Protein AF-F8F230-F1 (afdb_monomer_lite)

Sequence (150 aa):
MNPQSENYGDISPWITIKNYWERNLKFSWSVSASLSITIDPSLPIFKARETFNSKQKVYEYKQIELEKNAYELKLRRESVYANLKEKITIAEKIYQLEQSRTKLAQDYLVSGRLSVLDFKLQECVLEDARIALLQNRLNYLLSAISSEWL

Organism: Gracilinema caldarium (strain ATCC 51460 / DSM 7334 / H1) (NCBI:txid744872)

Structure (mmCIF, N/CA/C/O backbone):
data_AF-F8F230-F1
#
_entry.id   AF-F8F230-F1
#
loop_
_atom_site.group_PDB
_atom_site.id
_atom_site.type_symbol
_atom_site.label_atom_id
_atom_site.label_alt_id
_atom_site.label_comp_id
_atom_site.label_asym_id
_atom_site.label_entity_id
_atom_site.label_seq_id
_atom_site.pdbx_PDB_ins_code
_atom_site.Cartn_x
_atom_site.Cartn_y
_atom_site.Cartn_z
_atom_site.occupancy
_atom_site.B_iso_or_equiv
_atom_site.auth_seq_id
_atom_site.auth_comp_id
_atom_site.auth_asym_id
_atom_site.auth_atom_id
_atom_site.pdbx_PDB_model_num
ATOM 1 N N . MET A 1 1 ? -24.765 0.766 133.338 1.00 33.47 1 MET A N 1
ATOM 2 C CA . MET A 1 1 ? -24.058 -0.417 132.797 1.00 33.47 1 MET A CA 1
ATOM 3 C C . MET A 1 1 ? -24.888 -0.965 131.650 1.00 33.47 1 MET A C 1
ATOM 5 O O . MET A 1 1 ? -26.064 -1.178 131.877 1.00 33.47 1 MET A O 1
ATOM 9 N N . ASN A 1 2 ? -24.422 -1.213 130.433 1.00 31.16 2 ASN A N 1
ATOM 10 C CA . ASN A 1 2 ? -23.233 -0.832 129.668 1.00 31.16 2 ASN A CA 1
ATOM 11 C C . ASN A 1 2 ? -23.653 -1.121 128.200 1.00 31.16 2 ASN A C 1
ATOM 13 O O . ASN A 1 2 ? -24.220 -2.192 127.979 1.00 31.16 2 ASN A O 1
ATOM 17 N N . PRO A 1 3 ? -23.476 -0.215 127.225 1.00 44.78 3 PRO A N 1
ATOM 18 C CA . PRO A 1 3 ? -23.902 -0.453 125.847 1.00 44.78 3 PRO A CA 1
ATOM 19 C C . PRO A 1 3 ? -22.888 -1.363 125.144 1.00 44.78 3 PRO A C 1
ATOM 21 O O . PRO A 1 3 ? -21.686 -1.104 125.195 1.00 44.78 3 PRO A O 1
ATOM 24 N N . GLN A 1 4 ? -23.352 -2.442 124.507 1.00 41.34 4 GLN A N 1
ATOM 25 C CA . GLN A 1 4 ? -22.493 -3.261 123.654 1.00 41.34 4 GLN A CA 1
ATOM 26 C C . GLN A 1 4 ? -22.347 -2.594 122.287 1.00 41.34 4 GLN A C 1
ATOM 28 O O . GLN A 1 4 ? -23.317 -2.365 121.571 1.00 41.34 4 GLN A O 1
ATOM 33 N N . SER A 1 5 ? -21.100 -2.250 121.980 1.00 43.84 5 SER A N 1
ATOM 34 C CA . SER A 1 5 ? -20.614 -1.727 120.714 1.00 43.84 5 SER A CA 1
ATOM 35 C C . SER A 1 5 ? -20.693 -2.798 119.627 1.00 43.84 5 SER A C 1
ATOM 37 O O . SER A 1 5 ? -19.972 -3.797 119.698 1.00 43.84 5 SER A O 1
ATOM 39 N N . GLU A 1 6 ? -21.515 -2.579 118.604 1.00 46.03 6 GLU A N 1
ATOM 40 C CA . GLU A 1 6 ? -21.411 -3.345 117.367 1.00 46.03 6 GLU A CA 1
ATOM 41 C C . GLU A 1 6 ? -20.276 -2.790 116.505 1.00 46.03 6 GLU A C 1
ATOM 43 O O . GLU A 1 6 ? -20.155 -1.598 116.221 1.00 46.03 6 GLU A O 1
ATOM 48 N N . ASN A 1 7 ? -19.396 -3.722 116.181 1.00 41.62 7 ASN A N 1
ATOM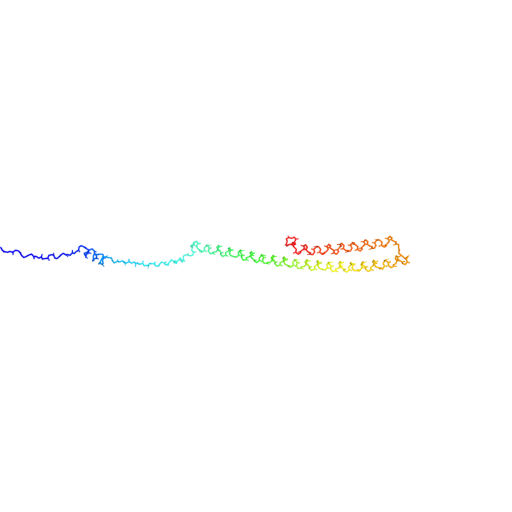 49 C CA . ASN A 1 7 ? -18.093 -3.569 115.580 1.00 41.62 7 ASN A CA 1
ATOM 50 C C . ASN A 1 7 ? -18.260 -3.321 114.071 1.00 41.62 7 ASN A C 1
ATOM 52 O O . ASN A 1 7 ? -18.436 -4.265 113.301 1.00 41.62 7 ASN A O 1
ATOM 56 N N . TYR A 1 8 ? -18.226 -2.059 113.638 1.00 42.72 8 TYR A N 1
ATOM 57 C CA . TYR A 1 8 ? -18.036 -1.738 112.224 1.00 42.72 8 TYR A CA 1
ATOM 58 C C . TYR A 1 8 ? -16.565 -1.978 111.892 1.00 42.72 8 TYR A C 1
ATOM 60 O O . TYR A 1 8 ? -15.717 -1.117 112.108 1.00 42.72 8 TYR A O 1
ATOM 68 N N . GLY A 1 9 ? -16.261 -3.185 111.412 1.00 45.62 9 GLY A N 1
ATOM 69 C CA . GLY A 1 9 ? -14.963 -3.477 110.819 1.00 45.62 9 GLY A CA 1
ATOM 70 C C . GLY A 1 9 ? -14.665 -2.486 109.693 1.00 45.62 9 GLY A C 1
ATOM 71 O O . GLY A 1 9 ? -15.566 -2.134 108.930 1.00 45.62 9 GLY A O 1
ATOM 72 N N . ASP A 1 10 ? -13.410 -2.044 109.611 1.00 52.97 10 ASP A N 1
ATOM 73 C CA . ASP A 1 10 ? -12.866 -1.190 108.552 1.00 52.97 10 ASP A CA 1
ATOM 74 C C . ASP A 1 10 ? -13.096 -1.822 107.170 1.00 52.97 10 ASP A C 1
ATOM 76 O O . ASP A 1 10 ? -12.264 -2.553 106.623 1.00 52.97 10 ASP A O 1
ATOM 80 N N . ILE A 1 11 ? -14.254 -1.549 106.573 1.00 55.91 11 ILE A N 1
ATOM 81 C CA . ILE A 1 11 ? -14.502 -1.848 105.169 1.00 55.91 11 ILE A CA 1
ATOM 82 C C . ILE A 1 11 ? -13.784 -0.753 104.387 1.00 55.91 11 ILE A C 1
ATOM 84 O O . ILE A 1 11 ? -14.272 0.370 104.267 1.00 55.91 11 ILE A O 1
ATOM 88 N N . SER A 1 12 ? -12.596 -1.083 103.876 1.00 55.34 12 SER A N 1
ATOM 89 C CA . SER A 1 12 ? -11.808 -0.191 103.024 1.00 55.34 12 SER A CA 1
ATOM 90 C C . SER A 1 12 ? -12.696 0.424 101.927 1.00 55.34 12 SER A C 1
ATOM 92 O O . SER A 1 12 ? -13.340 -0.330 101.187 1.00 55.34 12 SER A O 1
ATOM 94 N N . PRO A 1 13 ? -12.717 1.764 101.756 1.00 58.44 13 PRO A N 1
ATOM 95 C CA . PRO A 1 13 ? -13.538 2.442 100.746 1.00 58.44 13 PRO A CA 1
ATOM 96 C C . PRO A 1 13 ? -13.302 1.903 99.329 1.00 58.44 13 PRO A C 1
ATOM 98 O O . PRO A 1 13 ? -14.207 1.893 98.495 1.00 58.44 13 PRO A O 1
ATOM 101 N N . TRP A 1 14 ? -12.094 1.390 99.076 1.00 57.06 14 TRP A N 1
ATOM 102 C CA . TRP A 1 14 ? -11.715 0.741 97.825 1.00 57.06 14 TRP A CA 1
ATOM 103 C C . TRP A 1 14 ? -12.501 -0.540 97.540 1.00 57.06 14 TRP A C 1
ATOM 105 O O . TRP A 1 14 ? -12.861 -0.782 96.389 1.00 57.06 14 TRP A O 1
ATOM 115 N N . ILE A 1 15 ? -12.812 -1.338 98.566 1.00 59.41 15 ILE A N 1
ATOM 116 C CA . ILE A 1 15 ? -13.613 -2.563 98.428 1.00 59.41 15 ILE A CA 1
ATOM 117 C C . ILE A 1 15 ? -15.063 -2.192 98.090 1.00 59.41 15 ILE A C 1
ATOM 119 O O . ILE A 1 15 ? -15.681 -2.823 97.234 1.00 59.41 15 ILE A O 1
ATOM 123 N N . THR A 1 16 ? -15.588 -1.121 98.688 1.00 59.47 16 THR A N 1
ATOM 124 C CA . THR A 1 16 ? -16.956 -0.644 98.448 1.00 59.47 16 THR A CA 1
ATOM 125 C C . THR A 1 16 ? -17.120 -0.045 97.052 1.00 59.47 16 THR A C 1
ATOM 127 O O . THR A 1 16 ? -18.083 -0.370 96.362 1.00 59.47 16 THR A O 1
ATOM 130 N N . ILE A 1 17 ? -16.163 0.771 96.593 1.00 60.22 17 ILE A N 1
ATOM 131 C CA . ILE A 1 17 ? -16.181 1.360 95.245 1.00 60.22 17 ILE A CA 1
ATOM 132 C C . ILE A 1 17 ? -16.015 0.268 94.181 1.00 60.22 17 ILE A C 1
ATOM 134 O O . ILE A 1 17 ? -16.779 0.240 93.216 1.00 60.22 17 ILE A O 1
ATOM 138 N N . LYS A 1 18 ? -15.081 -0.675 94.371 1.00 58.12 18 LYS A N 1
ATOM 139 C CA . LYS A 1 18 ? -14.879 -1.802 93.447 1.00 58.12 18 LYS A CA 1
ATOM 140 C C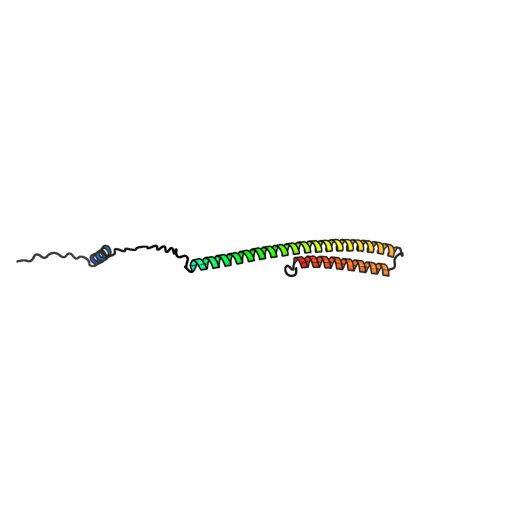 . LYS A 1 18 ? -16.142 -2.660 93.320 1.00 58.12 18 LYS A C 1
ATOM 142 O O . LYS A 1 18 ? -16.602 -2.902 92.208 1.00 58.12 18 LYS A O 1
ATOM 147 N N . ASN A 1 19 ? -16.760 -3.019 94.446 1.00 60.41 19 ASN A N 1
ATOM 148 C CA . ASN A 1 19 ? -18.002 -3.795 94.457 1.00 60.41 19 ASN A CA 1
ATOM 149 C C . ASN A 1 19 ? -19.200 -3.014 93.888 1.00 60.41 19 ASN A C 1
ATOM 151 O O . ASN A 1 19 ? -20.112 -3.626 93.333 1.00 60.41 19 ASN A O 1
ATOM 155 N N . TYR A 1 20 ? -19.218 -1.681 94.004 1.00 60.94 20 TYR A N 1
ATOM 156 C CA . TYR A 1 20 ? -20.263 -0.838 93.417 1.00 60.94 20 TYR A CA 1
ATOM 157 C C . TYR A 1 20 ? -20.184 -0.834 91.887 1.00 60.94 20 TYR A C 1
ATOM 159 O O . TYR A 1 20 ? -21.204 -1.006 91.225 1.00 60.94 20 TYR A O 1
ATOM 167 N N . TRP A 1 21 ? -18.983 -0.709 91.317 1.00 58.81 21 TRP A N 1
ATOM 168 C CA . TRP A 1 21 ? -18.792 -0.784 89.867 1.00 58.81 21 TRP A CA 1
ATOM 169 C C . TRP A 1 21 ? -19.011 -2.204 89.326 1.00 58.81 21 TRP A C 1
ATOM 171 O O . TRP A 1 21 ? -19.693 -2.355 88.315 1.00 58.81 21 TRP A O 1
ATOM 181 N N . GLU A 1 22 ? -18.543 -3.244 90.026 1.00 59.19 22 GLU A N 1
ATOM 182 C CA . GLU A 1 22 ? -18.757 -4.651 89.639 1.00 59.19 22 GLU A CA 1
ATOM 183 C C . GLU A 1 22 ? -20.234 -5.080 89.702 1.00 59.19 22 GLU A C 1
ATOM 185 O O . GLU A 1 22 ? -20.670 -5.892 88.886 1.00 59.19 22 GLU A O 1
ATOM 190 N N . ARG A 1 23 ? -21.034 -4.529 90.630 1.00 59.12 23 ARG A N 1
ATOM 191 C CA . ARG A 1 23 ? -22.474 -4.836 90.729 1.00 59.12 23 ARG A CA 1
ATOM 192 C C . ARG A 1 23 ? -23.364 -3.976 89.825 1.00 59.12 23 ARG A C 1
ATOM 194 O O . ARG A 1 23 ? -24.441 -4.446 89.458 1.00 59.12 23 ARG A O 1
ATOM 201 N N . ASN A 1 24 ? -22.946 -2.757 89.464 1.00 56.19 24 ASN A N 1
ATOM 202 C CA . ASN A 1 24 ? -23.799 -1.798 88.742 1.00 56.19 24 ASN A CA 1
ATOM 203 C C . ASN A 1 24 ? -23.452 -1.598 87.258 1.00 56.19 24 ASN A C 1
ATOM 205 O O . ASN A 1 24 ? -24.290 -1.082 86.519 1.00 56.19 24 ASN A O 1
ATOM 209 N N . LEU A 1 25 ? -22.282 -2.028 86.771 1.00 58.09 25 LEU A N 1
ATOM 210 C CA . LEU A 1 25 ? -21.975 -1.995 85.334 1.00 58.09 25 LEU A CA 1
ATOM 211 C C . LEU A 1 2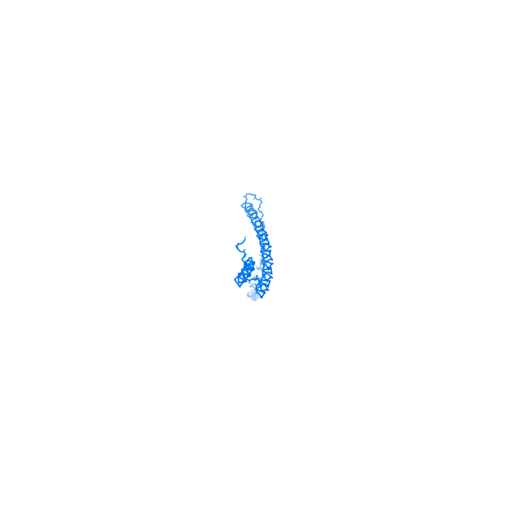5 ? -22.531 -3.231 84.621 1.00 58.09 25 LEU A C 1
ATOM 213 O O . LEU A 1 25 ? -21.808 -4.150 84.242 1.00 58.09 25 LEU A O 1
ATOM 217 N N . LYS A 1 26 ? -23.842 -3.234 84.375 1.00 62.75 26 LYS A N 1
ATOM 218 C CA . LYS A 1 26 ? -24.433 -4.103 83.351 1.00 62.75 26 LYS A CA 1
ATOM 219 C C . LYS A 1 26 ? -24.315 -3.403 82.002 1.00 62.75 26 LYS A C 1
ATOM 221 O O . LYS A 1 26 ? -25.191 -2.637 81.614 1.00 62.75 26 LYS A O 1
ATOM 226 N N . PHE A 1 27 ? -23.211 -3.637 81.299 1.00 60.44 27 PHE A N 1
ATOM 227 C CA . PHE A 1 27 ? -23.024 -3.114 79.948 1.00 60.44 27 PHE A CA 1
ATOM 228 C C . PHE A 1 27 ? -23.885 -3.924 78.967 1.00 60.44 27 PHE A C 1
ATOM 230 O O . PHE A 1 27 ? -23.476 -4.980 78.487 1.00 60.44 27 PHE A O 1
ATOM 237 N N . SER A 1 28 ? -25.111 -3.465 78.703 1.00 69.12 28 SER A N 1
ATOM 238 C CA . SER A 1 28 ? -25.967 -4.038 77.662 1.00 69.12 28 SER A CA 1
ATOM 239 C C . SER A 1 28 ? -25.762 -3.267 76.363 1.00 69.12 28 SER A C 1
ATOM 241 O O . SER A 1 28 ? -26.176 -2.114 76.248 1.00 69.12 28 SER A O 1
ATOM 243 N N . TRP A 1 29 ? -25.135 -3.900 75.381 1.00 57.19 29 TRP A N 1
ATOM 244 C CA . TRP A 1 29 ? -25.082 -3.400 74.013 1.00 57.19 29 TRP A CA 1
ATOM 245 C C . TRP A 1 29 ? -26.032 -4.235 73.155 1.00 57.19 29 TRP A C 1
ATOM 247 O O . TRP A 1 29 ? -26.146 -5.447 73.338 1.00 57.19 29 TRP A O 1
ATOM 257 N N . SER A 1 30 ? -26.738 -3.586 72.233 1.00 68.44 30 SER A N 1
ATOM 258 C CA . SER A 1 30 ? -27.554 -4.255 71.225 1.00 68.44 30 SER A CA 1
ATOM 259 C C . SER A 1 30 ? -27.072 -3.837 69.842 1.00 68.44 30 SER A C 1
ATOM 261 O O . SER A 1 30 ? -26.819 -2.663 69.575 1.00 68.44 30 SER A O 1
ATOM 263 N N . VAL A 1 31 ? -26.915 -4.815 68.955 1.00 62.00 31 VAL A N 1
ATOM 264 C CA . VAL A 1 31 ? -26.682 -4.573 67.530 1.00 62.00 31 VAL A CA 1
ATOM 265 C C . VAL A 1 31 ? -28.023 -4.730 66.844 1.00 62.00 31 VAL A C 1
ATOM 267 O O . VAL A 1 31 ? -28.633 -5.795 66.910 1.00 62.00 31 VAL A O 1
ATOM 270 N N . SER A 1 32 ? -28.493 -3.662 66.205 1.00 66.50 32 SER A N 1
ATOM 271 C CA . SER A 1 32 ? -29.667 -3.725 65.341 1.00 66.50 32 SER A CA 1
ATOM 272 C C . SER A 1 32 ? -29.215 -3.677 63.887 1.00 66.50 32 SER A C 1
ATOM 274 O O . SER A 1 32 ? -28.432 -2.816 63.490 1.00 66.50 32 SER A O 1
ATOM 276 N N . ALA A 1 33 ? -29.692 -4.630 63.093 1.00 63.94 33 ALA A N 1
ATOM 277 C CA . ALA A 1 33 ? -29.623 -4.576 61.644 1.00 63.94 33 ALA A CA 1
ATOM 278 C C . ALA A 1 33 ? -31.032 -4.249 61.149 1.00 63.94 33 ALA A C 1
ATOM 280 O O . ALA A 1 33 ? -31.978 -4.969 61.466 1.00 63.94 33 ALA A O 1
ATOM 281 N N . SER A 1 34 ? -31.180 -3.150 60.410 1.00 69.44 34 SER A N 1
ATOM 282 C CA . SER A 1 34 ? -32.446 -2.808 59.762 1.00 69.44 34 SER A CA 1
ATOM 283 C C . SER A 1 34 ? -32.321 -3.047 58.263 1.00 69.44 34 SER A C 1
ATOM 285 O O . SER A 1 34 ? -31.356 -2.618 57.631 1.00 69.44 34 SER A O 1
ATOM 287 N N . LEU A 1 35 ? -33.288 -3.773 57.705 1.00 62.44 35 LEU A N 1
ATOM 288 C CA . LEU A 1 35 ? -33.414 -4.001 56.273 1.00 62.44 35 LEU A CA 1
ATOM 289 C C . LEU A 1 35 ? -34.661 -3.259 55.796 1.00 62.44 35 LEU A C 1
ATOM 291 O O . LEU A 1 35 ? -35.780 -3.612 56.158 1.00 62.44 35 LEU A O 1
ATOM 295 N N . SER A 1 36 ? -34.452 -2.215 55.002 1.00 74.62 36 SER A N 1
ATOM 296 C CA . SER A 1 36 ? -35.520 -1.467 54.341 1.00 74.62 36 SER A CA 1
ATOM 297 C C . SER A 1 36 ? -35.678 -1.994 52.918 1.00 74.62 36 SER A C 1
ATOM 299 O O . SER A 1 36 ? -34.746 -1.906 52.119 1.00 74.62 36 SER A O 1
ATOM 301 N N . ILE A 1 37 ? -36.847 -2.555 52.607 1.00 65.94 37 ILE A N 1
ATOM 302 C CA . ILE A 1 37 ? -37.221 -2.971 51.251 1.00 65.94 37 ILE A CA 1
ATOM 303 C C . ILE A 1 37 ? -38.404 -2.110 50.831 1.00 65.94 37 ILE A C 1
ATOM 305 O O . ILE A 1 37 ? -39.466 -2.155 51.450 1.00 65.94 37 ILE A O 1
ATOM 309 N N . THR A 1 38 ? -38.224 -1.313 49.783 1.00 65.62 38 THR A N 1
ATOM 310 C CA . THR A 1 38 ? -39.277 -0.445 49.250 1.00 65.62 38 THR A CA 1
ATOM 311 C C . THR A 1 38 ? -39.952 -1.118 48.058 1.00 65.62 38 THR A C 1
ATOM 313 O O . THR A 1 38 ? -39.290 -1.474 47.088 1.00 65.62 38 THR A O 1
ATOM 316 N N . ILE A 1 39 ? -41.271 -1.317 48.152 1.00 64.44 39 ILE A N 1
ATOM 317 C CA . ILE A 1 39 ? -42.079 -2.082 47.180 1.00 64.44 39 ILE A CA 1
ATOM 318 C C . ILE A 1 39 ? -42.960 -1.150 46.322 1.00 64.44 39 ILE A C 1
ATOM 320 O O . ILE A 1 39 ? -43.659 -1.608 45.426 1.00 64.44 39 ILE A O 1
ATOM 324 N N . ASP A 1 40 ? -42.938 0.165 46.574 1.00 68.38 40 ASP A N 1
ATOM 325 C CA . ASP A 1 40 ? -43.759 1.129 45.838 1.00 68.38 40 ASP A CA 1
ATOM 326 C C . ASP A 1 40 ? -43.172 1.402 44.433 1.00 68.38 40 ASP A C 1
ATOM 328 O O . ASP A 1 40 ? -42.078 1.970 44.318 1.00 68.38 40 ASP A O 1
ATOM 332 N N . PRO A 1 41 ? -43.879 1.026 43.351 1.00 63.44 41 PRO A N 1
ATOM 333 C CA . PRO A 1 41 ? -43.403 1.192 41.979 1.00 63.44 41 PRO A CA 1
ATOM 334 C C . PRO A 1 41 ? -43.350 2.659 41.521 1.00 63.44 41 PRO A C 1
ATOM 336 O O . PRO A 1 41 ? -42.722 2.956 40.506 1.00 63.44 41 PRO A O 1
ATOM 339 N N . SER A 1 42 ? -43.982 3.588 42.247 1.00 67.44 42 SER A N 1
ATOM 340 C CA . SER A 1 42 ? -43.976 5.022 41.929 1.00 67.44 42 SER A CA 1
ATOM 341 C C . SER A 1 42 ? -42.700 5.747 42.385 1.00 67.44 42 SER A C 1
ATOM 343 O O . SER A 1 42 ? -42.472 6.907 42.020 1.00 67.44 42 SER A O 1
ATOM 345 N N . LEU A 1 43 ? -41.836 5.058 43.139 1.00 68.38 43 LEU A N 1
ATOM 346 C CA . LEU A 1 43 ? -40.603 5.622 43.674 1.00 68.38 43 LEU A CA 1
ATOM 347 C C . LEU A 1 43 ? -39.592 5.993 42.573 1.00 68.38 43 LEU A C 1
ATOM 349 O O . LEU A 1 43 ? -39.433 5.262 41.589 1.00 68.38 43 LEU A O 1
ATOM 353 N N . PRO A 1 44 ? -38.803 7.071 42.769 1.00 71.06 44 PRO A N 1
ATOM 354 C CA . PRO A 1 44 ? -37.783 7.529 41.819 1.00 71.06 44 PRO A CA 1
ATOM 355 C C . PRO A 1 44 ? -36.769 6.456 41.404 1.00 71.06 44 PRO A C 1
ATOM 357 O O . PRO A 1 44 ? -36.182 6.556 40.332 1.00 71.06 44 PRO A O 1
ATOM 360 N N . ILE A 1 45 ? -36.579 5.422 42.227 1.00 72.50 45 ILE A N 1
ATOM 361 C CA . ILE A 1 45 ? -35.650 4.309 41.998 1.00 72.50 45 ILE A CA 1
ATOM 362 C C . ILE A 1 45 ? -36.040 3.502 40.747 1.00 72.50 45 ILE A C 1
ATOM 364 O O . ILE A 1 45 ? -35.167 3.102 39.977 1.00 72.50 45 ILE A O 1
ATOM 368 N N . PHE A 1 46 ? -37.337 3.316 40.479 1.00 71.12 46 PHE A N 1
ATOM 369 C CA . PHE A 1 46 ? -37.795 2.614 39.275 1.00 71.12 46 PHE A CA 1
ATOM 370 C C . PHE A 1 46 ? -37.571 3.453 38.007 1.00 71.12 46 PHE A C 1
ATOM 372 O O . PHE A 1 46 ? -37.041 2.941 37.022 1.00 71.12 46 PHE A O 1
ATOM 379 N N . LYS A 1 47 ? -37.825 4.769 38.063 1.00 76.69 47 LYS A N 1
ATOM 380 C CA . LYS A 1 47 ? -37.472 5.711 36.978 1.00 76.69 47 LYS A CA 1
ATOM 381 C C . LYS A 1 47 ? -35.952 5.817 36.766 1.00 76.69 47 LYS A C 1
ATOM 383 O O . LYS A 1 47 ? -35.475 5.914 35.633 1.00 76.69 47 LYS A O 1
ATOM 388 N N . ALA A 1 48 ? -35.166 5.756 37.842 1.00 79.50 48 ALA A N 1
ATOM 389 C CA . ALA A 1 48 ? -33.705 5.700 37.781 1.00 79.50 48 ALA A CA 1
ATOM 390 C C . ALA A 1 48 ? -33.215 4.417 37.083 1.00 79.50 48 ALA A C 1
ATOM 392 O O . ALA A 1 48 ? -32.258 4.453 36.313 1.00 79.50 48 ALA A O 1
ATOM 393 N N . ARG A 1 49 ? -33.907 3.289 37.282 1.00 81.75 49 ARG A N 1
ATOM 394 C CA . ARG A 1 49 ? -33.611 2.031 36.585 1.00 81.75 49 ARG A CA 1
ATOM 395 C C . ARG A 1 49 ? -33.916 2.105 35.088 1.00 81.75 49 ARG A C 1
ATOM 397 O O . ARG A 1 49 ? -33.114 1.637 34.288 1.00 81.75 49 ARG A O 1
ATOM 404 N N . GLU A 1 50 ? -35.027 2.716 34.683 1.00 84.31 50 GLU A N 1
ATOM 405 C CA . GLU A 1 50 ? -35.349 2.922 33.259 1.00 84.31 50 GLU A CA 1
ATOM 406 C C . GLU A 1 50 ? -34.341 3.848 32.559 1.00 84.31 50 GLU A C 1
ATOM 408 O O . GLU A 1 50 ? -33.878 3.569 31.448 1.00 84.31 50 GLU A O 1
ATOM 413 N N . THR A 1 51 ? -33.941 4.931 33.228 1.00 85.44 51 THR A N 1
ATOM 414 C CA . THR A 1 51 ? -32.893 5.839 32.727 1.00 85.44 51 THR A CA 1
ATOM 415 C C . THR A 1 51 ? -31.516 5.174 32.682 1.00 85.44 51 THR A C 1
ATOM 417 O O . THR A 1 51 ? -30.757 5.402 31.743 1.00 85.44 51 THR A O 1
ATOM 420 N N . PHE A 1 52 ? -31.192 4.300 33.636 1.00 89.00 52 PHE A N 1
ATOM 421 C CA . PHE A 1 52 ? -29.985 3.477 33.577 1.00 89.00 52 PHE A CA 1
ATOM 422 C C . PHE A 1 52 ? -30.023 2.497 32.395 1.00 89.00 52 PHE A C 1
ATOM 424 O O . PHE A 1 52 ? -29.095 2.479 31.590 1.00 89.00 52 PHE A O 1
ATOM 431 N N . ASN A 1 53 ? -31.120 1.753 32.228 1.00 91.25 53 ASN A N 1
ATOM 432 C CA . ASN A 1 53 ? -31.284 0.789 31.135 1.00 91.25 53 ASN A CA 1
ATOM 433 C C . ASN A 1 53 ? -31.210 1.461 29.755 1.00 91.25 53 ASN A C 1
ATOM 435 O O . ASN A 1 53 ? -30.624 0.914 28.824 1.00 91.25 53 ASN A O 1
ATOM 439 N N . SER A 1 54 ? -31.798 2.650 29.601 1.00 89.31 54 SER A N 1
ATOM 440 C CA . SER A 1 54 ? -31.714 3.411 28.348 1.00 89.31 54 SER A CA 1
ATOM 441 C C . SER A 1 54 ? -30.299 3.919 28.076 1.00 89.31 54 SER A C 1
ATOM 443 O O . SER A 1 54 ? -29.818 3.767 26.955 1.00 89.31 54 SER A O 1
ATOM 445 N N . LYS A 1 55 ? -29.587 4.437 29.087 1.00 92.81 55 LYS A N 1
ATOM 446 C CA . LYS A 1 55 ? -28.163 4.789 28.950 1.00 92.81 55 LYS A CA 1
ATOM 447 C C . LYS A 1 55 ? -27.323 3.579 28.556 1.00 92.81 55 LYS A C 1
ATOM 449 O O . LYS A 1 55 ? -26.512 3.693 27.645 1.00 92.81 55 LYS A O 1
ATOM 454 N N . GLN A 1 56 ? -27.543 2.431 29.192 1.00 93.31 56 GLN A N 1
ATOM 455 C CA . GLN A 1 56 ? -26.836 1.194 28.870 1.00 93.31 56 GLN A CA 1
ATOM 456 C C . GLN A 1 56 ? -27.047 0.793 27.403 1.00 93.31 56 GLN A C 1
ATOM 458 O O . GLN A 1 56 ? -26.069 0.565 26.699 1.00 93.31 56 GLN A O 1
ATOM 463 N N . LYS A 1 57 ? -28.290 0.838 26.903 1.00 93.62 57 LYS A N 1
ATOM 464 C CA . LYS A 1 57 ? -28.579 0.595 25.479 1.00 93.62 57 LYS A CA 1
ATOM 465 C C . LYS A 1 57 ? -27.851 1.572 24.552 1.00 93.62 57 LYS A C 1
ATOM 467 O O . LYS A 1 57 ? -27.339 1.162 23.519 1.00 93.62 57 LYS A O 1
ATOM 472 N N . VAL A 1 58 ? -27.775 2.859 24.902 1.00 92.94 58 VAL A N 1
ATOM 473 C CA . VAL A 1 58 ? -27.020 3.852 24.111 1.00 92.94 58 VAL A CA 1
ATOM 474 C C . VAL A 1 58 ? -25.526 3.513 24.071 1.00 92.94 58 VAL A C 1
ATOM 476 O O . VAL A 1 58 ? -24.911 3.618 23.012 1.00 92.94 58 VAL A O 1
ATOM 479 N N . TYR A 1 59 ? -24.943 3.083 25.193 1.00 92.62 59 TYR A N 1
ATOM 480 C CA . TYR A 1 59 ? -23.552 2.625 25.223 1.00 92.62 59 TYR A CA 1
ATOM 481 C C . TYR A 1 59 ? -23.338 1.376 24.364 1.00 92.62 59 TYR A C 1
ATOM 483 O O . TYR A 1 59 ? -22.371 1.340 23.609 1.00 92.62 59 TYR A O 1
ATOM 491 N N . GLU A 1 60 ? -24.250 0.405 24.421 1.00 93.38 60 GLU A N 1
ATOM 492 C CA . GLU A 1 60 ? -24.210 -0.797 23.579 1.00 93.38 60 GLU A CA 1
ATOM 493 C C . GLU A 1 60 ? -24.252 -0.435 22.087 1.00 93.38 60 GLU A C 1
ATOM 495 O O . GLU A 1 60 ? -23.395 -0.880 21.326 1.00 93.38 60 GLU A O 1
ATOM 500 N N . TYR A 1 61 ? -25.169 0.444 21.666 1.00 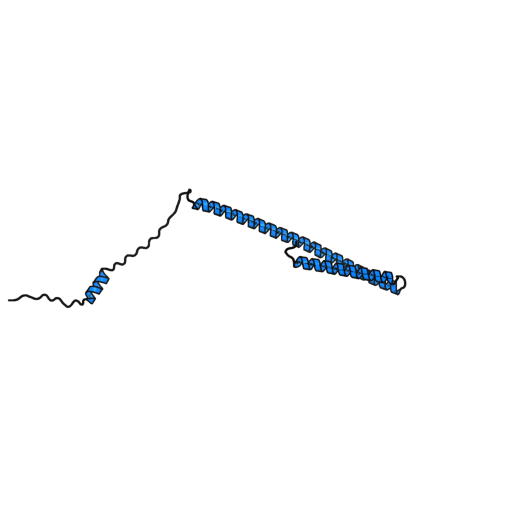93.94 61 TYR A N 1
ATOM 501 C CA . TYR A 1 61 ? -25.223 0.909 20.274 1.00 93.94 61 TYR A CA 1
ATOM 502 C C . TYR A 1 61 ? -23.947 1.628 19.845 1.00 93.94 61 TYR A C 1
ATOM 504 O O . TYR A 1 61 ? -23.429 1.363 18.762 1.00 93.94 61 TYR A O 1
ATOM 512 N N . LYS A 1 62 ? -23.409 2.502 20.701 1.00 93.25 62 LYS A N 1
ATOM 513 C CA . LYS A 1 62 ? -22.154 3.203 20.420 1.00 93.25 62 LYS A CA 1
ATOM 514 C C . LYS A 1 62 ? -20.986 2.227 20.279 1.00 93.25 62 LYS A C 1
ATOM 516 O O . LYS A 1 62 ? -20.106 2.440 19.453 1.00 93.25 62 LYS A O 1
ATOM 521 N N . GLN A 1 63 ? -20.968 1.162 21.074 1.00 92.88 63 GLN A N 1
ATOM 522 C CA . GLN A 1 63 ? -19.927 0.147 20.996 1.00 92.88 63 GLN A CA 1
ATOM 523 C C . GLN A 1 63 ? -20.029 -0.673 19.705 1.00 92.88 63 GLN A C 1
ATOM 525 O O . GLN A 1 63 ? -19.021 -0.838 19.025 1.00 92.88 63 GLN A O 1
ATOM 530 N N . ILE A 1 64 ? -21.240 -1.072 19.307 1.00 93.19 64 ILE A N 1
ATOM 531 C CA . ILE A 1 64 ? -21.491 -1.731 18.014 1.00 93.19 64 ILE A CA 1
ATOM 532 C C . ILE A 1 64 ? -21.049 -0.834 16.848 1.00 93.19 64 ILE A C 1
ATOM 534 O O . ILE A 1 64 ? -20.423 -1.301 15.898 1.00 93.19 64 ILE A O 1
ATOM 538 N N . GLU A 1 65 ? -21.348 0.464 16.913 1.00 92.81 65 GLU A N 1
ATOM 539 C CA . GLU A 1 65 ? -20.942 1.427 15.887 1.00 92.81 65 GLU A CA 1
ATOM 540 C C . GLU A 1 65 ? -19.414 1.575 15.811 1.00 92.81 65 GLU A C 1
ATOM 542 O O . GLU A 1 65 ? -18.844 1.559 14.719 1.00 92.81 65 GLU A O 1
ATOM 547 N N . LEU A 1 66 ? -18.729 1.650 16.957 1.00 91.88 66 LEU A N 1
ATOM 548 C CA . LEU A 1 66 ? -17.265 1.687 17.015 1.00 91.88 66 LEU A CA 1
ATOM 549 C C . LEU A 1 66 ? -16.633 0.411 16.446 1.00 91.88 66 LEU A C 1
ATOM 551 O O . LEU A 1 66 ? -15.657 0.500 15.703 1.00 91.88 66 LEU A O 1
ATOM 555 N N . GLU A 1 67 ? -17.189 -0.760 16.754 1.00 92.81 67 GLU A N 1
ATOM 556 C CA . GLU A 1 67 ? -16.724 -2.044 16.220 1.00 92.81 67 GLU A CA 1
ATOM 557 C C . GLU A 1 67 ? -16.911 -2.127 14.703 1.00 92.81 67 GLU A C 1
ATOM 559 O O . GLU A 1 67 ? -15.990 -2.523 13.984 1.00 92.81 67 GLU A O 1
ATOM 564 N N . LYS A 1 68 ? -18.070 -1.687 14.200 1.00 93.62 68 LYS A N 1
ATOM 565 C CA . LYS A 1 68 ? -18.342 -1.622 12.762 1.00 93.62 68 LYS A CA 1
ATOM 566 C C . LYS A 1 68 ? -17.364 -0.684 12.053 1.00 93.62 68 LYS A C 1
ATOM 568 O O . LYS A 1 68 ? -16.758 -1.080 11.061 1.00 93.62 68 LYS A O 1
ATOM 573 N N . ASN A 1 69 ? -17.155 0.516 12.589 1.00 91.38 69 ASN A N 1
ATOM 574 C CA . ASN A 1 69 ? -16.219 1.486 12.019 1.00 91.38 69 ASN A CA 1
ATOM 575 C C . ASN A 1 69 ? -14.779 0.955 12.037 1.00 91.38 69 ASN A C 1
ATOM 577 O O . ASN A 1 69 ? -14.052 1.096 11.055 1.00 91.38 69 ASN A O 1
ATOM 581 N N . ALA A 1 70 ? -14.362 0.294 13.121 1.00 88.44 70 ALA A N 1
ATOM 582 C CA . ALA A 1 70 ? -13.047 -0.334 13.204 1.00 88.44 70 ALA A CA 1
ATOM 583 C C . ALA A 1 70 ? -12.875 -1.451 12.160 1.00 88.44 70 ALA A C 1
ATOM 585 O O . ALA A 1 70 ? -11.813 -1.561 11.541 1.00 88.44 70 ALA A O 1
ATOM 586 N N . TYR A 1 71 ? -13.918 -2.254 11.932 1.00 91.62 71 TYR A N 1
ATOM 587 C CA . TYR A 1 71 ? -13.920 -3.291 10.905 1.00 91.62 71 TYR A CA 1
ATOM 588 C C . TYR A 1 71 ? -13.843 -2.705 9.487 1.00 91.62 71 TYR A C 1
ATOM 590 O O . TYR A 1 71 ? -13.012 -3.141 8.690 1.00 91.62 71 TYR A O 1
ATOM 598 N N . GLU A 1 72 ? -14.647 -1.685 9.177 1.00 91.06 72 GLU A N 1
ATOM 599 C CA . GLU A 1 72 ? -14.628 -1.014 7.871 1.00 91.06 72 GLU A CA 1
ATOM 600 C C . GLU A 1 72 ? -13.273 -0.348 7.591 1.00 91.06 72 GLU A C 1
ATOM 602 O O . GLU A 1 72 ? -12.717 -0.509 6.502 1.00 91.06 72 GLU A O 1
ATOM 607 N N . LEU A 1 73 ? -12.682 0.322 8.587 1.00 88.25 73 LEU A N 1
ATOM 608 C CA . LEU A 1 73 ? -11.336 0.893 8.482 1.00 88.25 73 LEU A CA 1
ATOM 609 C C . LEU A 1 73 ? -10.278 -0.184 8.230 1.00 88.25 73 LEU A C 1
ATOM 611 O O . LEU A 1 73 ? -9.382 0.008 7.405 1.00 88.25 73 LEU A O 1
ATOM 615 N N . LYS A 1 74 ? -10.378 -1.334 8.907 1.00 88.81 74 LYS A N 1
ATOM 616 C CA . LYS A 1 74 ? -9.475 -2.467 8.679 1.00 88.81 74 LYS A CA 1
ATOM 617 C C . LYS A 1 74 ? -9.589 -2.983 7.243 1.00 88.81 74 LYS A C 1
ATOM 619 O O . LYS A 1 74 ? -8.565 -3.119 6.575 1.00 88.81 74 LYS A O 1
ATOM 624 N N . LEU A 1 75 ? -10.809 -3.204 6.755 1.00 90.44 75 LEU A N 1
ATOM 625 C CA . LEU A 1 75 ? -11.058 -3.677 5.393 1.00 90.44 75 LEU A CA 1
ATOM 626 C C . LEU A 1 75 ? -10.524 -2.684 4.349 1.00 90.44 75 LEU A C 1
ATOM 628 O O . LEU A 1 75 ? -9.855 -3.072 3.388 1.00 90.44 75 LEU A O 1
ATOM 632 N N . ARG A 1 76 ? -10.759 -1.383 4.566 1.00 88.62 76 ARG A N 1
ATOM 633 C CA . ARG A 1 76 ? -10.241 -0.320 3.700 1.00 88.62 76 ARG A CA 1
ATOM 634 C C . ARG A 1 76 ? -8.717 -0.351 3.654 1.00 88.62 76 ARG A C 1
ATOM 636 O O . ARG A 1 76 ? -8.156 -0.358 2.560 1.00 88.62 76 ARG A O 1
ATOM 643 N N . ARG A 1 77 ? -8.043 -0.452 4.804 1.00 86.94 77 ARG A N 1
ATOM 644 C CA . ARG A 1 77 ? -6.577 -0.572 4.865 1.00 86.94 77 ARG A CA 1
ATOM 645 C C . ARG A 1 77 ? -6.076 -1.793 4.103 1.00 86.94 77 ARG A C 1
ATOM 647 O O . ARG A 1 77 ? -5.193 -1.647 3.265 1.00 86.94 77 ARG A O 1
ATOM 654 N N . GLU A 1 78 ? -6.652 -2.970 4.337 1.00 89.62 78 GLU A N 1
ATOM 655 C CA . GLU A 1 78 ? -6.264 -4.207 3.642 1.00 89.62 78 GLU A CA 1
ATOM 656 C C . GLU A 1 78 ? -6.382 -4.066 2.117 1.00 89.62 78 GLU A C 1
ATOM 658 O O . GLU A 1 78 ? -5.453 -4.425 1.389 1.00 89.62 78 GLU A O 1
ATOM 663 N N . SER A 1 79 ? -7.469 -3.455 1.632 1.00 90.69 79 SER A N 1
ATOM 664 C CA . SER A 1 79 ? -7.657 -3.199 0.198 1.00 90.69 79 SER A CA 1
ATOM 665 C C . SER A 1 79 ? -6.608 -2.238 -0.383 1.00 90.69 79 SER A C 1
ATOM 667 O O . SER A 1 79 ? -6.086 -2.470 -1.477 1.00 90.69 79 SER A O 1
ATOM 669 N N . VAL A 1 80 ? -6.239 -1.189 0.362 1.00 90.94 80 VAL A N 1
ATOM 670 C CA . VAL A 1 80 ? -5.224 -0.214 -0.056 1.00 90.94 80 VAL A CA 1
ATOM 671 C C . VAL A 1 80 ? -3.838 -0.855 -0.087 1.00 90.94 80 VAL A C 1
ATOM 673 O O . VAL A 1 80 ? -3.115 -0.676 -1.066 1.00 90.94 80 VAL A O 1
ATOM 676 N N . TYR A 1 81 ? -3.478 -1.655 0.920 1.00 90.94 81 TYR A N 1
ATOM 677 C CA . TYR A 1 81 ? -2.207 -2.383 0.925 1.00 90.94 81 TYR A CA 1
ATOM 678 C C . TYR A 1 81 ? -2.091 -3.353 -0.245 1.00 90.94 81 TYR A C 1
ATOM 680 O O . TYR A 1 81 ? -1.035 -3.414 -0.877 1.00 90.94 81 TYR A O 1
ATOM 688 N N . ALA A 1 82 ? -3.161 -4.094 -0.546 1.00 92.50 82 ALA A N 1
ATOM 689 C CA . ALA A 1 82 ? -3.180 -5.009 -1.681 1.00 92.50 82 ALA A CA 1
ATOM 690 C C . ALA A 1 82 ? -2.927 -4.257 -3.000 1.00 92.50 82 ALA A C 1
ATOM 692 O O . ALA A 1 82 ? -2.037 -4.639 -3.760 1.00 92.50 82 ALA A O 1
ATOM 693 N N . ASN A 1 83 ? -3.625 -3.137 -3.216 1.00 94.25 83 ASN A N 1
ATOM 694 C CA . ASN A 1 83 ? -3.457 -2.292 -4.401 1.00 94.25 83 ASN A CA 1
ATOM 695 C C . ASN A 1 83 ? -2.036 -1.707 -4.505 1.00 94.25 83 ASN A C 1
ATOM 697 O O . ASN A 1 83 ? -1.397 -1.776 -5.554 1.00 94.25 83 ASN A O 1
ATOM 701 N N . LEU A 1 84 ? -1.498 -1.165 -3.410 1.00 94.00 84 LEU A N 1
ATOM 702 C CA . LEU A 1 84 ? -0.151 -0.586 -3.400 1.00 94.00 84 LEU A CA 1
ATOM 703 C C . LEU A 1 84 ? 0.931 -1.643 -3.647 1.00 94.00 84 LEU A C 1
ATOM 705 O O . LEU A 1 84 ? 1.889 -1.388 -4.377 1.00 94.00 84 LEU A O 1
ATOM 709 N N . LYS A 1 85 ? 0.766 -2.850 -3.100 1.00 95.00 85 LYS A N 1
ATOM 710 C CA . LYS A 1 85 ? 1.674 -3.974 -3.353 1.00 95.00 85 LYS A CA 1
ATOM 711 C C . LYS A 1 85 ? 1.638 -4.417 -4.817 1.00 95.00 85 LYS A C 1
ATOM 713 O O . LYS A 1 85 ? 2.687 -4.693 -5.404 1.00 95.00 85 LYS A O 1
ATOM 718 N N . GLU A 1 86 ? 0.457 -4.445 -5.426 1.00 96.56 86 GLU A N 1
ATOM 719 C CA . GLU A 1 86 ? 0.309 -4.706 -6.858 1.00 96.56 86 GLU A CA 1
ATOM 720 C C . GLU A 1 86 ? 1.025 -3.637 -7.698 1.00 96.56 86 GLU A C 1
ATOM 722 O O . GLU A 1 86 ? 1.833 -3.980 -8.563 1.00 96.56 86 GLU A O 1
ATOM 727 N N . LYS A 1 87 ? 0.838 -2.347 -7.383 1.00 96.12 87 LYS A N 1
ATOM 728 C CA . LYS A 1 87 ? 1.537 -1.240 -8.060 1.00 96.12 87 LYS A CA 1
ATOM 729 C C . LYS A 1 87 ? 3.057 -1.347 -7.965 1.00 96.12 87 LYS A C 1
ATOM 731 O O . LYS A 1 87 ? 3.736 -1.129 -8.966 1.00 96.12 87 LYS A O 1
ATOM 736 N N . ILE A 1 88 ? 3.597 -1.724 -6.802 1.00 97.44 88 ILE A N 1
ATOM 737 C CA . ILE A 1 88 ? 5.038 -1.990 -6.645 1.00 97.44 88 ILE A CA 1
ATOM 738 C C . ILE A 1 88 ? 5.476 -3.124 -7.573 1.00 97.44 88 ILE A C 1
ATOM 740 O O . ILE A 1 88 ? 6.466 -2.979 -8.282 1.00 97.44 88 ILE A O 1
ATOM 744 N N . THR A 1 89 ? 4.723 -4.225 -7.601 1.00 97.75 89 THR A N 1
ATOM 745 C CA . THR A 1 89 ? 5.037 -5.393 -8.438 1.00 97.75 89 THR A CA 1
ATOM 746 C C . THR A 1 89 ? 5.058 -5.025 -9.923 1.00 97.75 89 THR A C 1
ATOM 748 O O . THR A 1 89 ? 5.945 -5.449 -10.663 1.00 97.75 89 THR A O 1
ATOM 751 N N . ILE A 1 90 ? 4.095 -4.217 -10.373 1.00 97.50 90 ILE A N 1
ATOM 752 C CA . ILE A 1 90 ? 4.030 -3.724 -11.753 1.00 97.50 90 ILE A CA 1
ATOM 753 C C . ILE A 1 90 ? 5.219 -2.804 -12.049 1.00 97.50 90 ILE A C 1
ATOM 755 O O . ILE A 1 90 ? 5.905 -3.008 -13.049 1.00 97.50 90 ILE A O 1
ATOM 759 N N . ALA A 1 91 ? 5.504 -1.835 -11.175 1.00 97.69 91 ALA A N 1
ATOM 760 C CA . ALA A 1 91 ? 6.624 -0.913 -11.350 1.00 97.69 91 ALA A CA 1
ATOM 761 C C . ALA A 1 91 ? 7.979 -1.640 -11.380 1.00 97.69 91 ALA A C 1
ATOM 763 O O . ALA A 1 91 ? 8.861 -1.276 -12.152 1.00 97.69 91 ALA A O 1
ATOM 764 N N . GLU A 1 92 ? 8.137 -2.703 -10.591 1.00 98.12 92 GLU A N 1
ATOM 765 C CA . GLU A 1 92 ? 9.352 -3.519 -10.569 1.00 98.12 92 GLU A CA 1
ATOM 766 C C . GLU A 1 92 ? 9.542 -4.289 -11.880 1.00 98.12 92 GLU A C 1
ATOM 768 O O . GLU A 1 92 ? 10.643 -4.303 -12.430 1.00 98.12 92 GLU A O 1
ATOM 773 N N . LYS A 1 93 ? 8.464 -4.848 -12.443 1.00 98.12 93 LYS A N 1
ATOM 774 C CA . LYS A 1 93 ? 8.497 -5.482 -13.771 1.00 98.12 93 LYS A CA 1
ATOM 775 C C . LYS A 1 93 ? 8.821 -4.484 -14.881 1.00 98.12 93 LYS A C 1
ATOM 777 O O . LYS A 1 93 ? 9.604 -4.808 -15.770 1.00 98.12 93 LYS A O 1
ATOM 782 N N . ILE A 1 94 ? 8.246 -3.279 -14.832 1.00 97.94 94 ILE A N 1
ATOM 783 C CA . ILE A 1 94 ? 8.556 -2.205 -15.790 1.00 97.94 94 ILE A CA 1
ATOM 784 C C . ILE A 1 94 ? 10.037 -1.838 -15.690 1.00 97.94 94 ILE A C 1
ATOM 786 O O . ILE A 1 94 ? 10.724 -1.797 -16.703 1.00 97.94 94 ILE A O 1
ATOM 790 N N . TYR A 1 95 ? 10.558 -1.657 -14.478 1.00 98.19 95 TYR A N 1
ATOM 791 C CA . TYR A 1 95 ? 11.967 -1.345 -14.272 1.00 98.19 95 TYR A CA 1
ATOM 792 C C . TYR A 1 95 ? 12.900 -2.439 -14.820 1.00 98.19 95 TYR A C 1
ATOM 794 O O . TYR A 1 95 ? 13.865 -2.132 -15.515 1.00 98.19 95 TYR A O 1
ATOM 802 N N . GLN A 1 96 ? 12.590 -3.719 -14.591 1.00 98.19 96 GLN A N 1
ATOM 803 C CA . GLN A 1 96 ? 13.349 -4.846 -15.158 1.00 98.19 96 GLN A CA 1
ATOM 804 C C . GLN A 1 96 ? 13.297 -4.888 -16.694 1.00 98.19 96 GLN A C 1
ATOM 806 O O . GLN A 1 96 ? 14.294 -5.209 -17.353 1.00 98.19 96 GLN A O 1
ATOM 811 N N . LEU A 1 97 ? 12.142 -4.558 -17.279 1.00 98.25 97 LEU A N 1
ATOM 812 C CA . LEU A 1 97 ? 11.989 -4.456 -18.727 1.00 98.25 97 LEU A CA 1
ATOM 813 C C . LEU A 1 97 ? 12.857 -3.328 -19.291 1.00 98.25 97 LEU A C 1
ATOM 815 O O . LEU A 1 97 ? 13.590 -3.554 -20.253 1.00 98.25 97 LEU A O 1
ATOM 819 N N . GLU A 1 98 ? 12.820 -2.145 -18.677 1.00 97.62 98 GLU A N 1
ATOM 820 C CA . GLU A 1 98 ? 13.636 -1.010 -19.111 1.00 97.62 98 GLU A CA 1
ATOM 821 C C . GLU A 1 98 ? 15.132 -1.287 -18.940 1.00 97.62 98 GLU A C 1
ATOM 823 O O . GLU A 1 98 ? 15.901 -0.984 -19.846 1.00 97.62 98 GLU A O 1
ATOM 828 N N . GLN A 1 99 ? 15.560 -1.979 -17.875 1.00 98.12 99 GLN A N 1
ATOM 829 C CA . GLN A 1 99 ? 16.955 -2.426 -17.738 1.00 98.12 99 GLN A CA 1
ATOM 830 C C . GLN A 1 99 ? 17.391 -3.305 -18.918 1.00 98.12 99 GLN A C 1
ATOM 832 O O . GLN A 1 99 ? 18.488 -3.146 -19.460 1.00 98.12 99 GLN A O 1
ATOM 837 N N . SER A 1 100 ? 16.521 -4.227 -19.333 1.00 97.94 100 SER A N 1
ATOM 838 C CA . SER A 1 100 ? 16.786 -5.121 -20.462 1.00 97.94 100 SER A CA 1
ATOM 839 C C . SER A 1 100 ? 16.851 -4.351 -21.785 1.00 97.94 100 SER A C 1
ATOM 841 O O . SER A 1 100 ? 17.731 -4.608 -22.607 1.00 97.94 100 SER A O 1
ATOM 843 N N . ARG A 1 101 ? 15.961 -3.368 -21.975 1.00 96.75 101 ARG A N 1
ATOM 844 C CA . ARG A 1 101 ? 15.953 -2.477 -23.144 1.00 96.75 101 ARG A CA 1
ATOM 845 C C . ARG A 1 101 ? 17.200 -1.604 -23.210 1.00 96.75 101 ARG A C 1
ATOM 847 O O . ARG A 1 101 ? 17.798 -1.514 -24.275 1.00 96.75 101 ARG A O 1
ATOM 854 N N . THR A 1 102 ? 17.643 -1.033 -22.092 1.00 97.56 102 THR A N 1
ATOM 855 C CA . THR A 1 102 ? 18.875 -0.231 -22.034 1.00 97.56 102 THR A CA 1
ATOM 856 C C . THR A 1 102 ? 20.106 -1.073 -22.353 1.00 97.56 102 THR A C 1
ATOM 858 O O . THR A 1 102 ? 20.982 -0.619 -23.085 1.00 97.56 102 THR A O 1
ATOM 861 N N . LYS A 1 103 ? 20.159 -2.330 -21.891 1.00 97.00 103 LYS A N 1
ATOM 862 C CA . LYS A 1 103 ? 21.242 -3.256 -22.255 1.00 97.00 103 LYS A CA 1
ATOM 863 C C . LYS A 1 103 ? 21.281 -3.530 -23.762 1.00 97.00 103 LYS A C 1
ATOM 865 O O . LYS A 1 103 ? 22.340 -3.464 -24.373 1.00 97.00 103 LYS A O 1
ATOM 870 N N . LEU A 1 104 ? 20.125 -3.773 -24.372 1.00 97.00 104 LEU A N 1
ATOM 871 C CA . LEU A 1 104 ? 20.017 -3.977 -25.817 1.00 97.00 104 LEU A CA 1
ATOM 872 C C . LEU A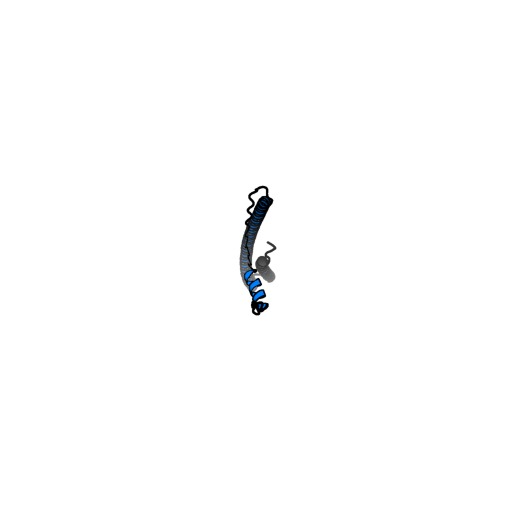 1 104 ? 20.324 -2.694 -26.614 1.00 97.00 104 LEU A C 1
ATOM 874 O O . LEU A 1 104 ? 20.968 -2.752 -27.660 1.00 97.00 104 LEU A O 1
ATOM 878 N N . ALA A 1 105 ? 19.934 -1.525 -26.101 1.00 96.69 105 ALA A N 1
ATOM 879 C CA . ALA A 1 105 ? 20.290 -0.234 -26.682 1.00 96.69 105 ALA A CA 1
ATOM 880 C C . ALA A 1 105 ? 21.808 0.010 -26.647 1.00 96.69 105 ALA A C 1
ATOM 882 O O . ALA A 1 105 ? 22.367 0.503 -27.626 1.00 96.69 105 ALA A O 1
ATOM 883 N N . GLN A 1 106 ? 22.486 -0.397 -25.568 1.00 97.19 106 GLN A N 1
ATOM 884 C CA . GLN A 1 106 ? 23.947 -0.360 -25.472 1.00 97.19 106 GLN A CA 1
ATOM 885 C C . GLN A 1 106 ? 24.600 -1.235 -26.551 1.00 97.19 106 GLN A C 1
ATOM 887 O O . GLN A 1 106 ? 25.519 -0.777 -27.232 1.00 97.19 106 GLN A O 1
ATOM 892 N N . ASP A 1 107 ? 24.114 -2.462 -26.753 1.00 97.19 107 ASP A N 1
ATOM 893 C CA . ASP A 1 107 ? 24.635 -3.360 -27.792 1.00 97.19 107 ASP A CA 1
ATOM 894 C C . ASP A 1 107 ? 24.458 -2.751 -29.196 1.00 97.19 107 ASP A C 1
ATOM 896 O O . ASP A 1 107 ? 25.375 -2.777 -30.025 1.00 97.19 107 ASP A O 1
ATOM 900 N N . TYR A 1 108 ? 23.305 -2.126 -29.463 1.00 96.81 108 TYR A N 1
ATOM 901 C CA . TYR A 1 108 ? 23.076 -1.450 -30.739 1.00 96.81 108 TYR A CA 1
ATOM 902 C C . TYR A 1 108 ? 23.932 -0.203 -30.930 1.00 96.81 108 TYR A C 1
ATOM 904 O O . TYR A 1 108 ? 24.422 0.004 -32.043 1.00 96.81 108 TYR A O 1
ATOM 912 N N . LEU A 1 109 ? 24.174 0.573 -29.873 1.00 96.94 109 LEU A N 1
ATOM 913 C CA . LEU A 1 109 ? 25.081 1.717 -29.911 1.00 96.94 109 LEU A CA 1
ATOM 914 C C . LEU A 1 109 ? 26.506 1.275 -30.268 1.00 96.94 109 LEU A C 1
ATOM 916 O O . LEU A 1 109 ? 27.113 1.836 -31.178 1.00 96.94 109 LEU A O 1
ATOM 920 N N . VAL A 1 110 ? 27.017 0.229 -29.608 1.00 96.38 110 VAL A N 1
ATOM 921 C CA . VAL A 1 110 ? 28.359 -0.326 -29.869 1.00 96.38 110 VAL A CA 1
ATOM 922 C C . VAL A 1 110 ? 28.473 -0.856 -31.301 1.00 96.38 110 VAL A C 1
ATOM 924 O O . VAL A 1 110 ? 29.509 -0.690 -31.941 1.00 96.38 110 VAL A O 1
ATOM 927 N N . SER A 1 111 ? 27.402 -1.444 -31.839 1.00 95.94 111 SER A N 1
ATOM 928 C CA . SER A 1 111 ? 27.353 -1.910 -33.233 1.00 95.94 111 SER A CA 1
ATOM 929 C C . SER A 1 111 ? 27.139 -0.798 -34.276 1.00 95.94 111 SER A C 1
ATOM 931 O O . SER A 1 111 ? 27.092 -1.093 -35.471 1.00 95.94 111 SER A O 1
ATOM 933 N N . GLY A 1 112 ? 26.967 0.460 -33.849 1.00 94.81 112 GLY A N 1
ATOM 934 C CA . GLY A 1 112 ? 26.701 1.608 -34.723 1.00 94.81 112 GLY A CA 1
ATOM 935 C C . GLY A 1 112 ? 25.289 1.652 -35.322 1.00 94.81 112 GLY A C 1
ATOM 936 O O . GLY A 1 112 ? 25.049 2.397 -36.267 1.00 94.81 112 GLY A O 1
ATOM 937 N N . ARG A 1 113 ? 24.351 0.850 -34.803 1.00 95.06 113 ARG A N 1
ATOM 938 C CA . ARG A 1 113 ? 22.963 0.733 -35.296 1.00 95.06 113 ARG A CA 1
ATOM 939 C C . ARG A 1 113 ? 21.972 1.649 -34.580 1.00 95.06 113 ARG A C 1
ATOM 941 O O . ARG A 1 113 ? 20.830 1.754 -35.015 1.00 95.06 113 ARG A O 1
ATOM 948 N N . LEU A 1 114 ? 22.393 2.275 -33.486 1.00 95.38 114 LEU A N 1
ATOM 949 C CA . LEU A 1 114 ? 21.597 3.194 -32.679 1.00 95.38 114 LEU A CA 1
ATOM 950 C C . LEU A 1 114 ? 22.394 4.482 -32.468 1.00 95.38 114 LEU A C 1
ATOM 952 O O . LEU A 1 114 ? 23.613 4.427 -32.298 1.00 95.38 114 LEU A O 1
ATOM 956 N N . SER A 1 115 ? 21.726 5.637 -32.476 1.00 96.75 115 SER A N 1
ATOM 957 C CA . SER A 1 115 ? 22.403 6.899 -32.189 1.00 96.75 115 SER A CA 1
ATOM 958 C C . SER A 1 115 ? 22.704 7.043 -30.692 1.00 96.75 115 SER A C 1
ATOM 960 O O . SER A 1 115 ? 22.020 6.480 -29.835 1.00 96.75 115 SER A O 1
ATOM 962 N N . VAL A 1 116 ? 23.714 7.854 -30.360 1.00 96.06 116 VAL A N 1
ATOM 963 C CA . VAL A 1 116 ? 24.016 8.217 -28.963 1.00 96.06 116 VAL A CA 1
ATOM 964 C C . VAL A 1 116 ? 22.810 8.893 -28.303 1.00 96.06 116 VAL A C 1
ATOM 966 O O . VAL A 1 116 ? 22.562 8.677 -27.120 1.00 96.06 116 VAL A O 1
ATOM 969 N N . LEU A 1 117 ? 22.053 9.692 -29.063 1.00 96.62 117 LEU A N 1
ATOM 970 C CA . LEU A 1 117 ? 20.870 10.385 -28.560 1.00 96.62 117 LEU A CA 1
ATOM 971 C C . LEU A 1 117 ? 19.774 9.395 -28.149 1.00 96.62 117 LEU A C 1
ATOM 973 O O . LEU A 1 117 ? 19.231 9.521 -27.055 1.00 96.62 117 LEU A O 1
ATOM 977 N N . ASP A 1 118 ? 19.493 8.392 -28.982 1.00 95.50 118 ASP A N 1
ATOM 978 C CA . ASP A 1 118 ? 18.478 7.375 -28.683 1.00 95.50 118 ASP A CA 1
ATOM 979 C C . ASP A 1 118 ? 18.877 6.527 -27.469 1.00 95.50 118 ASP A C 1
ATOM 981 O O . ASP A 1 118 ? 18.043 6.211 -26.622 1.00 95.50 118 ASP A O 1
ATOM 985 N N . PHE A 1 119 ? 20.168 6.204 -27.339 1.00 97.38 119 PHE A N 1
ATOM 986 C CA . PHE A 1 119 ? 20.682 5.526 -26.150 1.00 97.38 119 PHE A CA 1
ATOM 987 C C . PHE A 1 119 ? 20.487 6.371 -24.882 1.00 97.38 119 PHE A C 1
ATOM 989 O O . PHE A 1 119 ? 19.985 5.870 -23.878 1.00 97.38 119 PHE A O 1
ATOM 996 N N . LYS A 1 120 ? 20.817 7.668 -24.934 1.00 97.69 120 LYS A N 1
ATOM 997 C CA . LYS A 1 120 ? 20.625 8.596 -23.807 1.00 97.69 120 LYS A CA 1
ATOM 998 C C . LYS A 1 120 ? 19.152 8.746 -23.432 1.00 97.69 120 LYS A C 1
ATOM 1000 O O . LYS A 1 120 ? 18.830 8.795 -22.249 1.00 97.69 120 LYS A O 1
ATOM 1005 N N . LEU A 1 121 ? 18.256 8.768 -24.419 1.00 97.19 121 LEU A N 1
ATOM 1006 C CA . LEU A 1 121 ? 16.815 8.770 -24.177 1.00 97.19 121 LEU A CA 1
ATOM 1007 C C . LEU A 1 121 ? 16.387 7.501 -23.431 1.00 97.19 121 LEU A C 1
ATOM 1009 O O . LEU A 1 121 ? 15.661 7.591 -22.444 1.00 97.19 121 LEU A O 1
ATOM 1013 N N . GLN A 1 122 ? 16.884 6.333 -23.841 1.00 97.12 122 GLN A N 1
ATOM 1014 C CA . GLN A 1 122 ? 16.600 5.068 -23.163 1.00 97.12 122 GLN A CA 1
ATOM 1015 C C . GLN A 1 122 ? 17.145 5.031 -21.719 1.00 97.12 122 GLN A C 1
ATOM 1017 O O . GLN A 1 122 ? 16.515 4.441 -20.840 1.00 97.12 122 GLN A O 1
ATOM 1022 N N . GLU A 1 123 ? 18.278 5.682 -21.435 1.00 97.75 123 GLU A N 1
ATOM 1023 C CA . GLU A 1 123 ? 18.767 5.867 -20.059 1.00 97.75 123 GLU A CA 1
ATOM 1024 C C . GLU A 1 123 ? 17.822 6.742 -19.218 1.00 97.75 123 GLU A C 1
ATOM 1026 O O . GLU A 1 123 ? 17.556 6.408 -18.063 1.00 97.75 123 GLU A O 1
ATOM 1031 N N . CYS A 1 124 ? 17.259 7.814 -19.786 1.00 97.88 124 CYS A N 1
ATOM 1032 C CA . CYS A 1 124 ? 16.252 8.626 -19.096 1.00 97.88 124 CYS A CA 1
ATOM 1033 C C . CYS A 1 124 ? 14.992 7.813 -18.763 1.00 97.88 124 CYS A C 1
ATOM 1035 O O . CYS A 1 124 ? 14.523 7.867 -17.629 1.00 97.88 124 CYS A O 1
ATOM 1037 N N . VAL A 1 125 ? 14.492 7.002 -19.704 1.00 97.75 125 VAL A N 1
ATOM 1038 C CA . VAL A 1 125 ? 13.324 6.131 -19.462 1.00 97.75 125 VAL A CA 1
ATOM 1039 C C . VAL A 1 125 ? 13.592 5.131 -18.331 1.00 97.75 125 VAL A C 1
ATOM 1041 O O . VAL A 1 125 ? 12.715 4.872 -17.503 1.00 97.75 125 VAL A O 1
ATOM 1044 N N . LEU A 1 126 ? 14.812 4.588 -18.250 1.00 98.06 126 LEU A N 1
ATOM 1045 C CA . LEU A 1 126 ? 15.208 3.695 -17.162 1.00 98.06 126 LEU A CA 1
ATOM 1046 C C . LEU A 1 126 ? 15.190 4.398 -15.794 1.00 98.06 126 LEU A C 1
ATOM 1048 O O . LEU A 1 126 ? 14.713 3.818 -14.812 1.00 98.06 126 LEU A O 1
ATOM 1052 N N . GLU A 1 127 ? 15.699 5.628 -15.716 1.00 97.94 127 GLU A N 1
ATOM 1053 C CA . GLU A 1 127 ? 15.666 6.408 -14.474 1.00 97.94 127 GLU A CA 1
ATOM 1054 C C . GLU A 1 127 ? 14.236 6.812 -14.088 1.00 97.94 127 GLU A C 1
ATOM 1056 O O . GLU A 1 127 ? 13.871 6.692 -12.917 1.00 97.94 127 GLU A O 1
ATOM 1061 N N . ASP A 1 128 ? 13.377 7.165 -15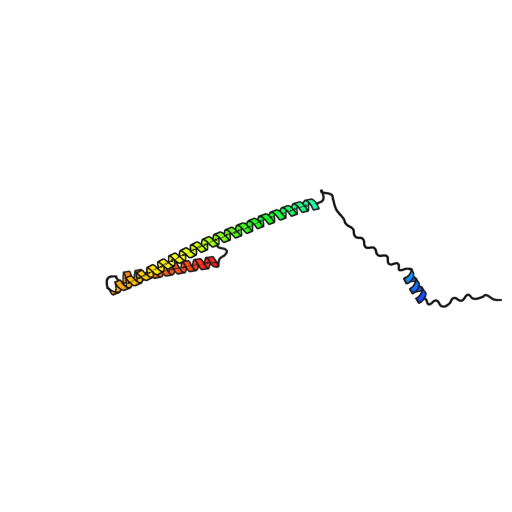.045 1.00 97.81 128 ASP A N 1
ATOM 1062 C CA . ASP A 1 128 ? 11.958 7.430 -14.780 1.00 97.81 128 ASP A CA 1
ATOM 1063 C C . ASP A 1 128 ? 11.249 6.193 -14.204 1.00 97.81 128 ASP A C 1
ATOM 1065 O O . ASP A 1 128 ? 10.520 6.281 -13.209 1.00 97.81 128 ASP A O 1
ATOM 1069 N N . ALA A 1 129 ? 11.518 5.006 -14.760 1.00 97.25 129 ALA A N 1
ATOM 1070 C CA . ALA A 1 129 ? 10.993 3.747 -14.232 1.00 97.25 129 ALA A CA 1
ATOM 1071 C C . ALA A 1 129 ? 11.496 3.463 -12.803 1.00 97.25 129 ALA A C 1
ATOM 1073 O O . ALA A 1 129 ? 10.740 2.982 -11.951 1.00 97.25 129 ALA A O 1
ATOM 1074 N N . ARG A 1 130 ? 12.758 3.800 -12.507 1.00 98.06 130 ARG A N 1
ATOM 1075 C CA . ARG A 1 130 ? 13.333 3.686 -11.160 1.00 98.06 130 ARG A CA 1
ATOM 1076 C C . ARG A 1 130 ? 12.653 4.633 -10.174 1.00 98.06 130 ARG A C 1
ATOM 1078 O O . ARG A 1 130 ? 12.312 4.212 -9.066 1.00 98.06 130 ARG A O 1
ATOM 1085 N N . ILE A 1 131 ? 12.440 5.888 -10.566 1.00 98.00 131 ILE A N 1
ATOM 1086 C CA . ILE A 1 131 ? 11.738 6.889 -9.756 1.00 98.00 131 ILE A CA 1
ATOM 1087 C C . ILE A 1 131 ? 10.318 6.405 -9.458 1.00 98.00 131 ILE A C 1
ATOM 1089 O O . ILE A 1 131 ? 9.914 6.401 -8.295 1.00 98.00 131 ILE A O 1
ATOM 1093 N N . ALA A 1 132 ? 9.592 5.912 -10.463 1.00 97.00 132 ALA A N 1
ATOM 1094 C CA . ALA A 1 132 ? 8.245 5.376 -10.286 1.00 97.00 132 ALA A CA 1
ATOM 1095 C C . ALA A 1 132 ? 8.211 4.180 -9.313 1.00 97.00 132 ALA A C 1
ATOM 1097 O O . ALA A 1 132 ? 7.321 4.088 -8.461 1.00 97.00 132 ALA A O 1
ATOM 1098 N N . LEU A 1 133 ? 9.189 3.269 -9.379 1.00 97.75 133 LEU A N 1
ATOM 1099 C CA . LEU A 1 133 ? 9.311 2.166 -8.420 1.00 97.75 133 LEU A CA 1
ATOM 1100 C C . LEU A 1 133 ? 9.538 2.679 -6.990 1.00 97.75 133 LEU A C 1
ATOM 1102 O O . LEU A 1 133 ? 8.873 2.224 -6.055 1.00 97.75 133 LEU A O 1
ATOM 1106 N N . LEU A 1 134 ? 10.449 3.637 -6.811 1.00 97.69 134 LEU A N 1
ATOM 1107 C CA . LEU A 1 134 ? 10.741 4.229 -5.504 1.00 97.69 134 LEU A CA 1
ATOM 1108 C C . LEU A 1 134 ? 9.538 4.987 -4.934 1.00 97.69 134 LEU A C 1
ATOM 1110 O O . LEU A 1 134 ? 9.227 4.827 -3.755 1.00 97.69 134 LEU A O 1
ATOM 1114 N N . GLN A 1 135 ? 8.818 5.743 -5.762 1.00 96.69 135 GLN A N 1
ATOM 1115 C CA . GLN A 1 135 ? 7.589 6.436 -5.370 1.00 96.69 135 GLN A CA 1
ATOM 1116 C C . GLN A 1 135 ? 6.508 5.454 -4.906 1.00 96.69 135 GLN A C 1
ATOM 1118 O O . GLN A 1 135 ? 5.887 5.667 -3.868 1.00 96.69 135 GLN A O 1
ATOM 1123 N N . ASN A 1 136 ? 6.307 4.341 -5.618 1.00 95.62 136 ASN A N 1
ATOM 1124 C CA . ASN A 1 136 ? 5.340 3.324 -5.200 1.00 95.62 136 ASN A CA 1
ATOM 1125 C C . ASN A 1 136 ? 5.738 2.651 -3.876 1.00 95.62 136 ASN A C 1
ATOM 1127 O O . ASN A 1 136 ? 4.880 2.424 -3.021 1.00 95.62 136 ASN A O 1
ATOM 1131 N N . ARG A 1 137 ? 7.035 2.385 -3.662 1.00 95.81 137 ARG A N 1
ATOM 1132 C CA . ARG A 1 137 ? 7.549 1.873 -2.378 1.00 95.81 137 ARG A CA 1
ATOM 1133 C C . ARG A 1 137 ? 7.346 2.874 -1.240 1.00 95.81 137 ARG A C 1
ATOM 1135 O O . ARG A 1 137 ? 6.918 2.477 -0.159 1.00 95.81 137 ARG A O 1
ATOM 1142 N N . LEU A 1 138 ? 7.593 4.159 -1.490 1.00 94.94 138 LEU A N 1
ATOM 1143 C CA . LEU A 1 138 ? 7.335 5.231 -0.530 1.00 94.94 138 LEU A CA 1
ATOM 1144 C C . LEU A 1 138 ? 5.844 5.307 -0.178 1.00 94.94 138 LEU A C 1
ATOM 1146 O O . LEU A 1 138 ? 5.508 5.327 0.999 1.00 94.94 138 LEU A O 1
ATOM 1150 N N . ASN A 1 139 ? 4.952 5.271 -1.170 1.00 92.38 139 ASN A N 1
ATOM 1151 C CA . ASN A 1 139 ? 3.504 5.299 -0.948 1.00 92.38 139 ASN A CA 1
ATOM 1152 C C . ASN A 1 139 ? 3.026 4.119 -0.091 1.00 92.38 139 ASN A C 1
ATOM 1154 O O . ASN A 1 139 ? 2.193 4.298 0.795 1.00 92.38 139 ASN A O 1
ATOM 1158 N N . TYR A 1 140 ? 3.585 2.925 -0.305 1.00 92.38 140 TYR A N 1
ATOM 1159 C CA . TYR A 1 140 ? 3.314 1.764 0.543 1.00 92.38 140 TYR A CA 1
ATOM 1160 C C . TYR A 1 140 ? 3.776 1.980 1.989 1.00 92.38 140 TYR A C 1
ATOM 1162 O O . TYR A 1 140 ? 3.001 1.755 2.916 1.00 92.38 140 TYR A O 1
ATOM 1170 N N . LEU A 1 141 ? 4.999 2.477 2.200 1.00 91.00 141 LEU A N 1
ATOM 1171 C CA . LEU A 1 141 ? 5.503 2.778 3.544 1.00 91.00 141 LEU A CA 1
ATOM 1172 C C . LEU A 1 141 ? 4.695 3.882 4.235 1.00 91.00 141 LEU A C 1
ATOM 1174 O O . LEU A 1 141 ? 4.379 3.759 5.413 1.00 91.00 141 LEU A O 1
ATOM 1178 N N . LEU A 1 142 ? 4.308 4.928 3.504 1.00 90.00 142 LEU A N 1
ATOM 1179 C CA . LEU A 1 142 ? 3.464 5.996 4.033 1.00 90.00 142 LEU A CA 1
ATOM 1180 C C . LEU A 1 142 ? 2.097 5.458 4.453 1.00 90.00 142 LEU A C 1
ATOM 1182 O O . LEU A 1 142 ? 1.667 5.747 5.564 1.00 90.00 142 LEU A O 1
ATOM 1186 N N . SER A 1 143 ? 1.474 4.597 3.640 1.00 85.88 143 SER A N 1
ATOM 1187 C CA . SER A 1 143 ? 0.209 3.940 4.004 1.00 85.88 143 SER A CA 1
ATOM 1188 C C . SER A 1 143 ? 0.324 3.039 5.240 1.00 85.88 143 SER A C 1
ATOM 1190 O O . SER A 1 143 ? -0.671 2.811 5.924 1.00 85.88 143 SER A O 1
ATOM 1192 N N . ALA A 1 144 ? 1.538 2.562 5.546 1.00 82.69 144 ALA A N 1
ATOM 1193 C CA . ALA A 1 144 ? 1.821 1.782 6.745 1.00 82.69 144 ALA A CA 1
ATOM 1194 C C . ALA A 1 144 ? 1.934 2.614 8.021 1.00 82.69 144 ALA A C 1
ATOM 1196 O O . ALA A 1 144 ? 1.633 2.120 9.107 1.00 82.69 144 ALA A O 1
ATOM 1197 N N . ILE A 1 145 ? 2.364 3.868 7.891 1.00 83.12 145 ILE A N 1
ATOM 1198 C CA . ILE A 1 145 ? 2.666 4.745 9.022 1.00 83.12 145 ILE A CA 1
ATOM 1199 C C . ILE A 1 145 ? 1.485 5.676 9.326 1.00 83.12 145 ILE A C 1
ATOM 1201 O O . ILE A 1 145 ? 1.215 5.951 10.494 1.00 83.12 145 ILE A O 1
ATOM 1205 N N . SER A 1 146 ? 0.751 6.151 8.316 1.00 70.19 146 SER A N 1
ATOM 1206 C CA . SER A 1 146 ? -0.380 7.057 8.524 1.00 70.19 146 SER A CA 1
ATOM 1207 C C . SER A 1 146 ? -1.695 6.293 8.712 1.00 70.19 146 SER A C 1
ATOM 1209 O O . SER A 1 146 ? -2.424 5.993 7.772 1.00 70.19 146 SER A O 1
ATOM 1211 N N . SER A 1 147 ? -2.057 6.020 9.967 1.00 55.41 147 SER A N 1
ATOM 1212 C CA . SER A 1 147 ? -3.359 5.423 10.304 1.00 55.41 147 SER A CA 1
ATOM 1213 C C . SER A 1 147 ? -4.560 6.366 10.123 1.00 55.41 147 SER A C 1
ATOM 1215 O O . SER A 1 147 ? -5.691 5.908 10.279 1.00 55.41 147 SER A O 1
ATOM 1217 N N . GLU A 1 148 ? -4.316 7.655 9.851 1.00 52.53 148 GLU A N 1
ATOM 1218 C CA . GLU A 1 148 ? -5.303 8.750 9.928 1.00 52.53 148 GLU A CA 1
ATOM 1219 C C . GLU A 1 148 ? -5.725 9.363 8.577 1.00 52.53 148 GLU A C 1
ATOM 1221 O O . GLU A 1 148 ? -6.670 10.144 8.550 1.00 52.53 148 GLU A O 1
ATOM 1226 N N . TRP A 1 149 ? -5.082 9.021 7.452 1.00 45.66 149 TRP A N 1
ATOM 1227 C CA . TRP A 1 149 ? -5.357 9.650 6.139 1.00 45.66 149 TRP A CA 1
ATOM 1228 C C . TRP A 1 149 ? -6.039 8.732 5.108 1.00 45.66 149 TRP A C 1
ATOM 1230 O O . TRP A 1 149 ? -6.141 9.081 3.930 1.00 45.66 149 TRP A O 1
ATOM 1240 N N . LEU A 1 150 ? -6.527 7.570 5.545 1.00 43.59 150 LEU A N 1
ATOM 1241 C CA . LEU A 1 150 ? -7.297 6.601 4.758 1.00 43.59 150 LEU A CA 1
ATOM 1242 C C . LEU A 1 150 ? -8.473 6.106 5.592 1.00 43.59 150 LEU A C 1
ATOM 1244 O O . LEU A 1 150 ? -9.569 5.975 5.009 1.00 43.59 150 LEU A O 1
#

Foldseek 3Di:
DDDDDDDPPPPDVVNVVVVCCVVPPPDDDDDDDDDDDDPDCVDVVVVVVVVVVVVVVVVVVVVVVVVVVVVVLVVVLVVVLVVLVVQLVVLVVQLVVLVVVLVVLVVCVVVVNHDPVVSVVSVVSNVVSVVSNVVSVVVSVVSVVDSPPD

pLDDT: mean 81.67, std 18.3, range [31.16, 98.25]

Secondary structure (DSSP, 8-state):
------------HHHHHHHHHHHH----------------TTSHHHHHHHHHHHHHHHHHHHHHHHHHHHHHHHHHHHHHHHHHHHHHHHHHHHHHHHHHHHHHHHHHHHTTSS-HHHHHHHHHHHHHHHHHHHHHHHHHHHHHH-TT--

Radius of gyration: 49.68 Å; chains: 1; bounding box: 72×16×168 Å